Protein AF-A0A357D4S0-F1 (afdb_monomer)

Solvent-accessible surface area (backbone atoms only — not comparable to full-atom values): 7249 Å² total; per-residue (Å²): 132,92,84,86,84,88,86,85,85,70,99,60,81,90,80,50,64,60,58,52,54,17,50,52,40,25,61,39,40,76,70,74,41,92,75,86,72,70,48,77,42,84,49,68,53,61,46,45,76,85,54,57,48,92,80,72,43,63,68,28,72,35,90,78,68,32,52,26,60,46,56,55,52,48,34,31,72,46,50,70,49,91,61,45,64,85,30,49,46,27,44,19,40,50,51,51,52,50,54,53,39,49,78,69,48,73,55,73,86,55,87,86,44,92,75,90,102

Radius of gyration: 16.35 Å; Cα contacts (8 Å, |Δi|>4): 140; chains: 1; bounding box: 38×35×42 Å

Secondary structure (DSSP, 8-state):
----------S-S-SSHHHHHHHHHHHHHTTT------EEE-SS-SSGGGS-HHHH-PEEE-TT--EEETHHHHHHHHH-----TTSEEEHHHHHHHHHHHHHTTTTTT----TTT-

Foldseek 3Di:
DDDDDDQDDDDDPPPCSLLVVLQVLLVCVVVVHDDDAADEAADQPQACPPPDCVVQNDFDAFPQGGTHHCSLVSNCVRNVDGDDPRRYGYPNNVCVVQVVCVVVCVVVPDDDDPPPD

Structure (mmCIF, N/CA/C/O backbone):
data_AF-A0A357D4S0-F1
#
_entry.id   AF-A0A357D4S0-F1
#
loop_
_atom_site.group_PDB
_atom_site.id
_atom_site.type_symbol
_atom_site.label_atom_id
_atom_site.label_alt_id
_atom_site.label_comp_id
_atom_site.label_asym_id
_atom_site.label_entity_id
_atom_site.label_seq_id
_atom_site.pdbx_PDB_ins_code
_atom_site.Cartn_x
_atom_site.Cartn_y
_atom_site.Cartn_z
_atom_site.occupancy
_atom_site.B_iso_or_equiv
_atom_site.auth_seq_id
_atom_site.auth_comp_id
_atom_site.auth_asym_id
_atom_site.auth_atom_id
_atom_site.pdbx_PDB_model_num
ATOM 1 N N . MET A 1 1 ? -22.196 -2.035 -8.036 1.00 89.31 1 MET A N 1
ATOM 2 C CA . MET A 1 1 ? -20.957 -1.413 -8.561 1.00 89.31 1 MET A CA 1
ATOM 3 C C . MET A 1 1 ? -20.205 -0.790 -7.394 1.00 89.31 1 MET A C 1
ATOM 5 O O . MET A 1 1 ? -20.848 -0.108 -6.602 1.00 89.31 1 MET A O 1
ATOM 9 N N . ALA A 1 2 ? -18.903 -1.050 -7.256 1.00 95.19 2 ALA A N 1
ATOM 10 C CA . ALA A 1 2 ? -18.089 -0.450 -6.195 1.00 95.19 2 ALA A CA 1
ATOM 11 C C . ALA A 1 2 ? -17.936 1.069 -6.405 1.00 95.19 2 ALA A C 1
ATOM 13 O O . ALA A 1 2 ? -17.951 1.543 -7.542 1.00 95.19 2 ALA A O 1
ATOM 14 N N . LYS A 1 3 ? -17.822 1.830 -5.314 1.00 97.44 3 LYS A N 1
ATOM 15 C CA . LYS A 1 3 ? -17.540 3.272 -5.332 1.00 97.44 3 LYS A CA 1
ATOM 16 C C . LYS A 1 3 ? -16.109 3.492 -4.851 1.00 97.44 3 LYS A C 1
ATOM 18 O O . LYS A 1 3 ? -15.692 2.839 -3.901 1.00 97.44 3 LYS A O 1
ATOM 23 N N . PHE A 1 4 ? -15.389 4.404 -5.495 1.00 97.62 4 PHE A N 1
ATOM 24 C CA . PHE A 1 4 ? -14.015 4.749 -5.136 1.00 97.62 4 PHE A CA 1
ATOM 25 C C . PHE A 1 4 ? -13.978 6.160 -4.555 1.00 97.62 4 PHE A C 1
ATOM 27 O O . PHE A 1 4 ? -14.503 7.092 -5.163 1.00 97.62 4 PHE A O 1
ATOM 34 N N . LEU A 1 5 ? -13.360 6.299 -3.384 1.00 97.69 5 LEU A N 1
ATOM 35 C CA . LEU A 1 5 ? -13.073 7.579 -2.747 1.00 97.69 5 LEU A CA 1
ATOM 36 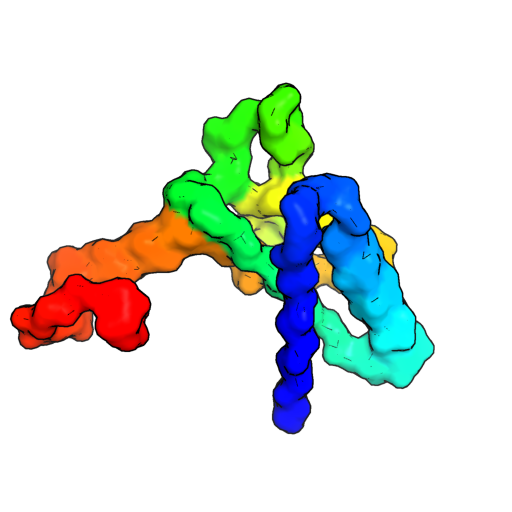C C . LEU A 1 5 ? -11.554 7.754 -2.707 1.00 97.69 5 LEU A C 1
ATOM 38 O O . LEU A 1 5 ? -10.870 7.041 -1.976 1.00 97.69 5 LEU A O 1
ATOM 42 N N . PHE A 1 6 ? -11.032 8.686 -3.501 1.00 98.06 6 PHE A N 1
ATOM 43 C CA . PHE A 1 6 ? -9.605 9.002 -3.516 1.00 98.06 6 PHE A CA 1
ATOM 44 C C . PHE A 1 6 ? -9.301 10.085 -2.483 1.00 98.06 6 PHE A C 1
ATOM 46 O O . PHE A 1 6 ? -9.931 11.141 -2.482 1.00 98.06 6 PHE A O 1
ATOM 53 N N . ILE A 1 7 ? -8.327 9.820 -1.613 1.00 97.19 7 ILE A N 1
ATOM 54 C CA . ILE A 1 7 ? -7.902 10.742 -0.559 1.00 97.19 7 ILE A CA 1
ATOM 55 C C . ILE A 1 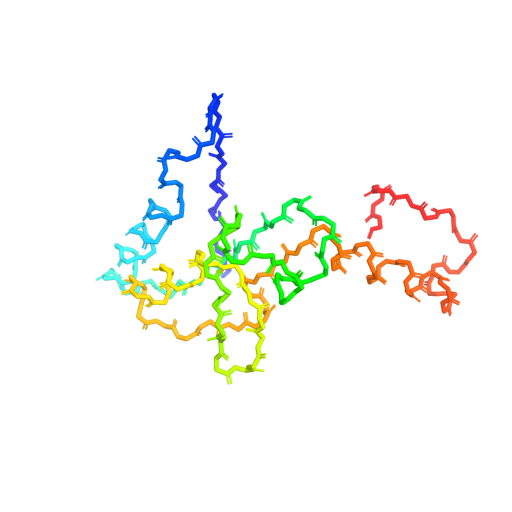7 ? -6.476 11.185 -0.871 1.00 97.19 7 ILE A C 1
ATOM 57 O O . ILE A 1 7 ? -5.538 10.394 -0.812 1.00 97.19 7 ILE A O 1
ATOM 61 N N . THR A 1 8 ? -6.317 12.462 -1.208 1.00 96.31 8 THR A N 1
ATOM 62 C CA . THR A 1 8 ? -5.029 13.070 -1.564 1.00 96.31 8 THR A CA 1
ATOM 63 C C . THR A 1 8 ? -4.609 14.109 -0.529 1.00 96.31 8 THR A C 1
ATOM 65 O O . THR A 1 8 ? -5.447 14.732 0.118 1.00 96.31 8 THR A O 1
ATOM 68 N N . GLY A 1 9 ? -3.300 14.317 -0.377 1.00 92.88 9 GLY A N 1
ATOM 69 C CA . GLY A 1 9 ? -2.732 15.347 0.494 1.00 92.88 9 GLY A CA 1
ATOM 70 C C . GLY A 1 9 ? -2.137 16.510 -0.279 1.00 92.88 9 GLY A C 1
ATOM 71 O O . GLY A 1 9 ? -1.510 16.285 -1.307 1.00 92.88 9 GLY A O 1
ATOM 72 N N . GLY A 1 10 ? -2.267 17.723 0.254 1.00 92.62 10 GLY A N 1
ATOM 73 C CA . GLY A 1 10 ? -1.586 18.914 -0.253 1.00 92.62 10 GLY A CA 1
ATOM 74 C C . GLY A 1 10 ? -0.855 19.668 0.857 1.00 92.62 10 GLY A C 1
ATOM 75 O O . GLY A 1 10 ? -1.046 19.385 2.039 1.00 92.62 10 GLY A O 1
ATOM 76 N N . VAL A 1 11 ? -0.053 20.657 0.460 1.00 93.50 11 VAL A N 1
ATOM 77 C CA . VAL A 1 11 ? 0.715 21.568 1.331 1.00 93.50 11 VAL A CA 1
ATOM 78 C C . VAL A 1 11 ? 1.875 20.891 2.069 1.00 93.50 11 VAL A C 1
ATOM 80 O O . VAL A 1 11 ? 3.024 21.155 1.732 1.00 93.50 11 VAL A O 1
ATOM 83 N N . VAL A 1 12 ? 1.609 20.013 3.040 1.00 85.88 12 VAL A N 1
ATOM 84 C CA . VAL A 1 12 ? 2.644 19.324 3.834 1.00 85.88 12 VAL A CA 1
ATOM 85 C C . VAL A 1 12 ? 2.262 17.874 4.155 1.00 85.88 12 VAL A C 1
ATOM 87 O O . VAL A 1 12 ? 1.091 17.481 4.132 1.00 85.88 12 VAL A O 1
ATOM 90 N N . SER A 1 13 ? 3.267 17.046 4.449 1.00 81.94 13 SER A N 1
ATOM 91 C CA . SER A 1 13 ? 3.077 15.697 4.992 1.00 81.94 13 SER A CA 1
ATOM 92 C C . SER A 1 13 ? 2.624 15.739 6.463 1.00 81.94 13 SER A C 1
ATOM 94 O O . SER A 1 13 ? 2.563 16.796 7.081 1.00 81.94 13 SER A O 1
ATOM 96 N N . SER A 1 14 ? 2.256 14.580 7.020 1.00 83.44 14 SER A N 1
ATOM 97 C CA . SER A 1 14 ? 1.909 14.421 8.448 1.00 83.44 14 SER A CA 1
ATOM 98 C C . SER A 1 14 ? 0.635 15.128 8.947 1.00 83.44 14 SER A C 1
ATOM 100 O O . SER A 1 14 ? 0.395 15.191 10.144 1.00 83.44 14 SER A O 1
ATOM 102 N N . LEU A 1 15 ? -0.254 15.559 8.045 1.00 90.12 15 LEU A N 1
ATOM 103 C CA . LEU A 1 15 ? -1.563 16.158 8.377 1.00 90.12 15 LEU A CA 1
ATOM 104 C C . LEU A 1 15 ? -2.643 15.165 8.867 1.00 90.12 15 LEU A C 1
ATOM 106 O O . LEU A 1 15 ? -3.818 15.510 8.910 1.00 90.12 15 LEU A O 1
ATOM 110 N N . GLY A 1 16 ? -2.293 13.913 9.178 1.00 93.12 16 GLY A N 1
ATOM 111 C CA . GLY A 1 16 ? -3.276 12.925 9.653 1.00 93.12 16 GLY A CA 1
ATOM 112 C C . GLY A 1 16 ? -4.189 12.340 8.565 1.00 93.12 16 GLY A C 1
ATOM 113 O O . GLY A 1 16 ? -5.346 12.007 8.828 1.00 93.12 16 GLY A O 1
ATOM 114 N N . LYS A 1 17 ? -3.680 12.189 7.332 1.00 95.81 17 LYS A N 1
ATOM 115 C CA . LYS A 1 17 ? -4.440 11.611 6.204 1.00 95.81 17 LYS A CA 1
ATOM 116 C C . LYS A 1 17 ? -4.914 10.183 6.477 1.00 95.81 17 LYS A C 1
ATOM 118 O O . LYS A 1 17 ? -6.083 9.896 6.242 1.00 95.81 17 LYS A O 1
ATOM 123 N N . GLY A 1 18 ? -4.033 9.326 7.002 1.00 95.19 18 GLY A N 1
ATOM 124 C CA . GLY A 1 18 ? -4.356 7.938 7.345 1.00 95.19 18 GLY A CA 1
ATOM 125 C C . GLY A 1 18 ? -5.505 7.851 8.350 1.00 95.19 18 GLY A C 1
ATOM 126 O O . GLY A 1 18 ? -6.519 7.219 8.072 1.00 95.19 18 GLY A O 1
ATOM 127 N N . ILE A 1 19 ? -5.417 8.596 9.456 1.00 97.19 19 ILE A N 1
ATOM 128 C CA . ILE A 1 19 ? -6.471 8.653 10.484 1.00 97.19 19 ILE A CA 1
ATOM 129 C C . ILE A 1 19 ? -7.790 9.210 9.936 1.00 97.19 19 ILE A C 1
ATOM 131 O O . ILE A 1 19 ? -8.859 8.685 10.246 1.00 97.19 19 ILE A O 1
ATOM 135 N N . THR A 1 20 ? -7.738 10.245 9.093 1.00 97.56 20 THR A N 1
ATOM 136 C CA . THR A 1 20 ? -8.944 10.817 8.474 1.00 97.56 20 THR A CA 1
ATOM 137 C C . THR A 1 20 ? -9.627 9.798 7.559 1.00 97.56 20 THR A C 1
ATOM 139 O O . THR A 1 20 ? -10.838 9.602 7.651 1.00 97.56 20 THR A O 1
ATOM 142 N N . ALA A 1 21 ? -8.856 9.096 6.722 1.00 97.56 21 ALA A N 1
ATOM 143 C CA . ALA A 1 21 ? -9.356 8.021 5.867 1.00 97.56 21 ALA A CA 1
ATOM 144 C C . ALA A 1 21 ? -9.981 6.879 6.685 1.00 97.56 21 ALA A C 1
ATOM 146 O O . ALA A 1 21 ? -11.100 6.454 6.397 1.00 97.56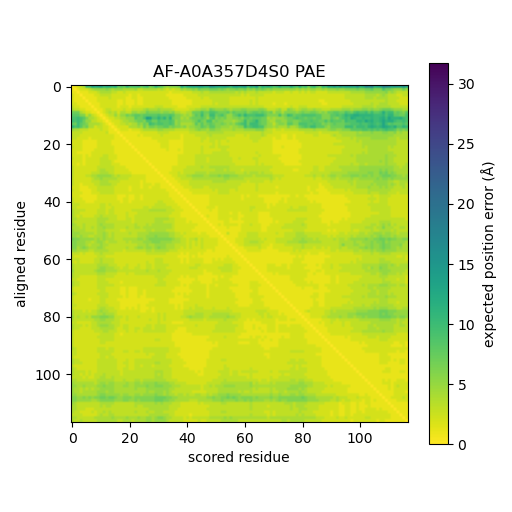 21 ALA A O 1
ATOM 147 N N . ALA A 1 22 ? -9.295 6.444 7.74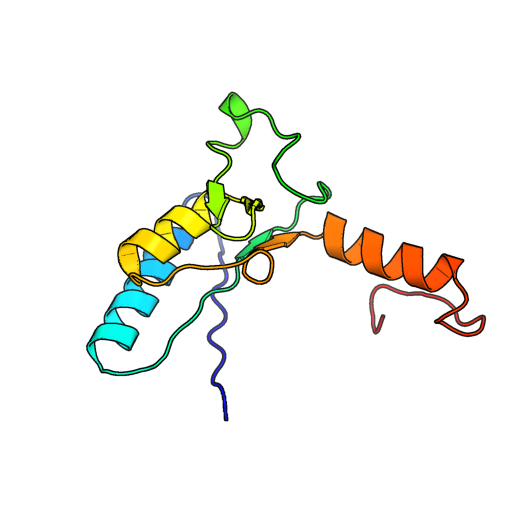5 1.00 97.69 22 ALA A N 1
ATOM 148 C CA . ALA A 1 22 ? -9.762 5.412 8.665 1.00 97.69 22 ALA A CA 1
ATOM 149 C C . ALA A 1 22 ? -11.091 5.809 9.337 1.00 97.69 22 ALA A C 1
ATOM 151 O O . ALA A 1 22 ? -12.040 5.027 9.375 1.00 97.69 22 ALA A O 1
ATOM 152 N N . SER A 1 23 ? -11.197 7.066 9.781 1.00 98.19 23 SER A N 1
ATOM 153 C CA . SER A 1 23 ? -12.402 7.629 10.407 1.00 98.19 23 SER A CA 1
ATOM 154 C C . SER A 1 23 ? -13.587 7.687 9.442 1.00 98.19 23 SER A C 1
ATOM 156 O O . SER A 1 23 ? -14.707 7.337 9.813 1.00 98.19 23 SER A O 1
ATOM 158 N N . ILE A 1 24 ? -13.357 8.077 8.183 1.00 98.12 24 ILE A N 1
ATOM 159 C CA . ILE A 1 24 ? -14.391 8.029 7.138 1.00 98.12 24 ILE A CA 1
ATOM 160 C C . ILE A 1 24 ? -14.844 6.582 6.910 1.00 98.12 24 ILE A C 1
ATOM 162 O O . ILE A 1 24 ? -16.046 6.328 6.838 1.00 98.12 24 ILE A O 1
ATOM 166 N N . GLY A 1 25 ? -13.905 5.632 6.843 1.00 97.62 25 GLY A N 1
ATOM 167 C CA . GLY A 1 25 ? -14.213 4.208 6.712 1.00 97.62 25 GLY A CA 1
ATOM 168 C C . GLY A 1 25 ? -15.089 3.688 7.853 1.00 97.62 25 GLY A C 1
ATOM 169 O O . GLY A 1 25 ? -16.118 3.065 7.597 1.00 97.62 25 GLY A O 1
ATOM 170 N N . CYS A 1 26 ? -14.750 4.039 9.095 1.00 98.00 26 CYS A N 1
ATOM 171 C CA . CYS A 1 26 ? -15.541 3.738 10.289 1.00 98.00 26 CYS A CA 1
ATOM 172 C C . CYS A 1 26 ? -16.978 4.291 10.189 1.00 98.00 26 CYS A C 1
ATOM 174 O O . CYS A 1 26 ? -17.952 3.564 10.386 1.00 98.00 26 CYS A O 1
ATOM 176 N N . LEU A 1 27 ? -17.134 5.564 9.799 1.00 98.25 27 LEU A N 1
ATOM 177 C CA . LEU A 1 27 ? -18.441 6.222 9.641 1.00 98.25 27 LEU A CA 1
ATOM 178 C C . LEU A 1 27 ? -19.296 5.657 8.498 1.00 98.25 27 LEU A C 1
ATOM 180 O O . LEU A 1 27 ? -20.523 5.789 8.514 1.00 98.25 27 LEU A O 1
ATOM 184 N N . LEU A 1 28 ? -18.667 5.111 7.462 1.00 97.94 28 LEU A N 1
ATOM 185 C CA . LEU A 1 28 ? -19.361 4.428 6.376 1.00 97.94 28 LEU A CA 1
ATOM 186 C C . LEU A 1 28 ? -19.789 3.024 6.819 1.00 97.94 28 LEU A C 1
ATOM 188 O O . LEU A 1 28 ? -20.948 2.654 6.614 1.00 97.94 28 LEU A O 1
ATOM 192 N N . LYS A 1 29 ? -18.903 2.280 7.495 1.00 96.69 29 LYS A N 1
ATOM 193 C CA . LYS A 1 29 ? -19.219 0.957 8.047 1.00 96.69 29 LYS A CA 1
ATOM 194 C C . LYS A 1 29 ? -20.352 1.027 9.072 1.00 96.69 29 LYS A C 1
ATOM 196 O O . LYS A 1 29 ? -21.274 0.219 9.004 1.00 96.69 29 LYS A O 1
ATOM 201 N N . SER A 1 30 ? -20.367 2.040 9.942 1.00 97.25 30 SER A N 1
ATOM 202 C CA . SER A 1 30 ? -21.452 2.245 10.917 1.00 97.25 30 SER A CA 1
ATOM 203 C C . SER A 1 30 ? -22.819 2.521 10.277 1.00 97.25 30 SER A C 1
ATOM 205 O O . SER A 1 30 ? -23.851 2.347 10.920 1.00 97.25 30 SER A O 1
ATOM 207 N N . ARG A 1 31 ? -22.847 2.898 8.992 1.00 97.56 31 ARG A N 1
ATOM 208 C CA . ARG A 1 31 ? -24.066 3.046 8.181 1.00 97.56 31 ARG A CA 1
ATOM 209 C C . ARG A 1 31 ? -24.400 1.800 7.351 1.00 97.56 31 ARG A C 1
ATOM 211 O O . ARG A 1 31 ? -25.207 1.885 6.429 1.00 97.56 31 ARG A O 1
ATOM 218 N N . GLY A 1 32 ? -23.780 0.657 7.643 1.00 96.75 32 GLY A N 1
ATOM 219 C CA . GLY A 1 32 ? -24.015 -0.607 6.940 1.00 96.75 32 GLY A CA 1
ATOM 220 C C . GLY A 1 32 ? -23.383 -0.681 5.548 1.00 96.75 32 GLY A C 1
ATOM 221 O O . GLY A 1 32 ? -23.731 -1.559 4.760 1.00 96.75 32 GLY A O 1
ATOM 222 N N . VAL A 1 33 ? -22.463 0.231 5.212 1.00 96.94 33 VAL A N 1
ATOM 223 C CA . VAL A 1 33 ? -21.736 0.187 3.939 1.00 96.94 33 VAL A CA 1
ATOM 224 C C . VAL A 1 33 ? -20.545 -0.754 4.081 1.00 96.94 33 VAL A C 1
ATOM 226 O O . VAL A 1 33 ? -19.726 -0.595 4.982 1.00 96.94 33 VAL A O 1
ATOM 229 N N . LYS A 1 34 ? -20.400 -1.708 3.156 1.00 96.50 34 LYS A N 1
ATOM 230 C CA . LYS A 1 34 ? -19.178 -2.516 3.062 1.00 96.50 34 LYS A CA 1
ATOM 231 C C . LYS A 1 34 ? -18.029 -1.640 2.558 1.00 96.50 34 LYS A C 1
ATOM 233 O O . LYS A 1 34 ? -18.106 -1.106 1.451 1.00 96.50 34 LYS A O 1
ATOM 238 N N . VAL A 1 35 ? -16.973 -1.515 3.355 1.00 97.00 35 VAL A N 1
ATOM 239 C CA . VAL A 1 35 ? -15.811 -0.661 3.072 1.00 97.00 35 VAL A CA 1
ATOM 240 C C . VAL A 1 35 ? -14.535 -1.493 3.088 1.00 97.00 35 VAL A C 1
ATOM 242 O O . VAL A 1 35 ? -14.416 -2.457 3.833 1.00 97.00 35 VAL A O 1
ATOM 245 N N . THR A 1 36 ? -13.576 -1.103 2.256 1.00 96.94 36 THR A N 1
ATOM 246 C CA . THR A 1 36 ? -12.170 -1.499 2.357 1.00 96.94 36 THR A CA 1
ATOM 247 C C . THR A 1 36 ? -11.311 -0.277 2.022 1.00 96.94 36 THR A C 1
ATOM 249 O O . THR A 1 36 ? -11.816 0.675 1.418 1.00 96.94 36 THR A O 1
ATOM 252 N N . ILE A 1 37 ? -10.038 -0.276 2.418 1.00 97.75 37 ILE A N 1
ATOM 253 C CA . ILE A 1 37 ? -9.095 0.817 2.146 1.00 97.75 37 ILE A CA 1
ATOM 254 C C . ILE A 1 37 ? -7.831 0.257 1.496 1.00 97.75 37 ILE A C 1
ATOM 256 O O . ILE A 1 37 ? -7.392 -0.843 1.814 1.00 97.75 37 ILE A O 1
ATOM 260 N N . LEU A 1 38 ? -7.256 1.030 0.576 1.00 97.44 38 LEU A N 1
ATOM 261 C CA . LEU A 1 38 ? -5.983 0.757 -0.081 1.00 97.44 38 LEU A CA 1
ATOM 262 C C . LEU A 1 38 ? -5.025 1.923 0.186 1.00 97.44 38 LEU A C 1
ATOM 264 O O . LEU A 1 38 ? -5.348 3.068 -0.137 1.00 97.44 38 LEU A O 1
ATOM 268 N N . LYS A 1 39 ? -3.842 1.625 0.724 1.00 98.19 39 LYS A N 1
ATOM 269 C CA . LYS A 1 39 ? -2.718 2.558 0.828 1.00 98.19 39 LYS A CA 1
ATOM 270 C C . LYS A 1 39 ? -1.815 2.421 -0.395 1.00 98.19 39 LYS A C 1
ATOM 272 O O . LYS A 1 39 ? -1.336 1.326 -0.691 1.00 98.19 39 LYS A O 1
ATOM 277 N N . LEU A 1 40 ? -1.583 3.541 -1.075 1.00 98.25 40 LEU A N 1
ATOM 278 C CA . LEU A 1 40 ? -0.620 3.662 -2.168 1.00 98.25 40 LEU A CA 1
ATOM 279 C C . LEU A 1 40 ? 0.607 4.424 -1.666 1.00 98.25 40 LEU A C 1
ATOM 281 O O . LEU A 1 40 ? 0.532 5.634 -1.444 1.00 98.25 40 LEU A O 1
ATOM 285 N N . ASP A 1 41 ? 1.716 3.720 -1.479 1.00 97.94 41 ASP A N 1
ATOM 286 C CA . ASP A 1 41 ? 2.965 4.285 -0.984 1.00 97.94 41 ASP A CA 1
ATOM 287 C C . ASP A 1 41 ? 3.933 4.609 -2.133 1.00 97.94 41 ASP A C 1
ATOM 289 O O . ASP A 1 41 ? 4.285 3.731 -2.924 1.00 97.94 41 ASP A O 1
ATOM 293 N N . PRO A 1 42 ? 4.407 5.860 -2.260 1.00 97.62 42 PRO A N 1
ATOM 294 C CA . PRO A 1 42 ? 5.178 6.275 -3.427 1.00 97.62 42 PRO A CA 1
ATOM 295 C C . PRO A 1 42 ? 6.659 5.851 -3.396 1.00 97.62 42 PRO A C 1
ATOM 297 O O . PRO A 1 42 ? 7.385 6.170 -4.338 1.00 97.62 42 PRO A O 1
ATOM 300 N N . TYR A 1 43 ? 7.130 5.155 -2.354 1.00 97.81 43 TYR A N 1
ATOM 301 C CA . TYR A 1 43 ? 8.526 4.724 -2.229 1.00 97.81 43 TYR A CA 1
ATOM 302 C C . TYR A 1 43 ? 8.857 3.476 -3.069 1.00 97.81 43 TYR A C 1
ATOM 304 O O . TYR A 1 43 ? 7.983 2.701 -3.463 1.00 97.81 43 TYR A O 1
ATOM 312 N N . ILE A 1 44 ? 10.150 3.281 -3.352 1.00 98.38 44 ILE A N 1
ATOM 313 C CA . ILE A 1 44 ? 10.641 2.211 -4.238 1.00 98.38 44 ILE A CA 1
ATOM 314 C C . ILE A 1 44 ? 10.857 0.862 -3.540 1.00 98.38 44 ILE A C 1
ATOM 316 O O . ILE A 1 44 ? 11.088 -0.133 -4.221 1.00 98.38 44 ILE A O 1
ATOM 320 N N . ASN A 1 45 ? 10.817 0.810 -2.206 1.00 98.44 45 ASN A N 1
ATOM 321 C CA . ASN A 1 45 ? 10.832 -0.453 -1.475 1.00 98.44 45 ASN A CA 1
ATOM 322 C C . ASN A 1 45 ? 9.621 -1.301 -1.906 1.00 98.44 45 ASN A C 1
ATOM 324 O O . ASN A 1 45 ? 8.515 -0.779 -2.063 1.00 98.44 45 ASN A O 1
ATOM 328 N N . VAL A 1 46 ? 9.826 -2.597 -2.154 1.00 98.06 46 VAL A N 1
ATOM 329 C CA . VAL A 1 46 ? 8.744 -3.509 -2.585 1.00 98.06 46 VAL A CA 1
ATOM 330 C C . VAL A 1 46 ? 7.719 -3.705 -1.465 1.00 98.06 46 VAL A C 1
ATOM 332 O O . VAL A 1 46 ? 6.518 -3.756 -1.726 1.00 98.06 46 VAL A O 1
ATOM 335 N N . ASP A 1 47 ? 8.211 -3.726 -0.236 1.00 97.44 47 ASP A N 1
ATOM 336 C CA . ASP A 1 47 ? 7.488 -3.749 1.026 1.00 97.44 47 ASP A CA 1
ATOM 337 C C . ASP A 1 47 ? 8.321 -2.964 2.065 1.00 97.44 47 ASP A C 1
ATOM 339 O O . ASP A 1 47 ? 9.500 -2.672 1.823 1.00 97.44 47 ASP A O 1
ATOM 343 N N . PRO A 1 48 ? 7.734 -2.570 3.204 1.00 97.44 48 PRO A N 1
ATOM 344 C CA . PRO A 1 48 ? 8.465 -1.874 4.252 1.00 97.44 48 PRO A CA 1
ATOM 345 C C . PRO A 1 48 ? 9.271 -2.802 5.174 1.00 97.44 48 PRO A C 1
ATOM 347 O O . PRO A 1 48 ? 9.922 -2.292 6.084 1.00 97.44 48 PRO A O 1
ATOM 350 N N . GLY A 1 49 ? 9.296 -4.124 4.950 1.00 97.31 49 GLY A N 1
ATOM 351 C CA . GLY A 1 49 ? 10.007 -5.086 5.806 1.00 97.31 49 GLY A CA 1
ATOM 352 C C . GLY A 1 49 ? 11.516 -4.825 5.895 1.00 97.31 49 GLY A C 1
ATOM 353 O O . GLY A 1 49 ? 12.162 -5.120 6.898 1.00 97.31 49 GLY A O 1
ATOM 354 N N . THR A 1 50 ? 12.093 -4.175 4.879 1.00 97.25 50 THR A N 1
ATOM 355 C CA . THR A 1 50 ? 13.511 -3.773 4.870 1.00 97.25 50 THR A CA 1
ATOM 356 C C . THR A 1 50 ? 13.769 -2.369 5.428 1.00 97.25 50 THR A C 1
ATOM 358 O O . THR A 1 50 ? 14.905 -1.892 5.375 1.00 97.25 50 THR A O 1
ATOM 361 N N . MET A 1 51 ? 12.737 -1.635 5.851 1.00 97.88 51 MET A N 1
ATOM 362 C CA . MET A 1 51 ? 12.862 -0.244 6.291 1.00 97.88 51 MET A CA 1
ATOM 363 C C . MET A 1 51 ? 13.199 -0.171 7.781 1.00 97.88 51 MET A C 1
ATOM 365 O O . MET A 1 51 ? 12.757 -0.983 8.587 1.00 97.88 51 MET A O 1
ATOM 369 N N . SER A 1 52 ? 13.991 0.832 8.168 1.00 96.81 52 SER A N 1
ATOM 370 C CA . SER A 1 52 ? 14.316 1.045 9.580 1.00 96.81 52 SER A CA 1
ATOM 371 C C . SER A 1 52 ? 13.094 1.580 10.336 1.00 96.81 52 SER A C 1
ATOM 373 O O . SER A 1 52 ? 12.608 2.666 9.991 1.00 96.81 52 SER A O 1
ATOM 375 N N . PRO A 1 53 ? 12.642 0.915 11.417 1.00 95.88 53 PRO A N 1
ATOM 376 C CA . PRO A 1 53 ? 11.470 1.366 12.158 1.00 95.88 53 PRO A CA 1
ATOM 377 C C . PRO A 1 53 ? 11.696 2.698 12.882 1.00 95.88 53 PRO A C 1
ATOM 379 O O . PRO A 1 53 ? 10.758 3.451 13.127 1.00 95.88 53 PRO A O 1
ATOM 382 N N . TYR A 1 54 ? 12.952 3.049 13.166 1.00 95.31 54 TYR A N 1
ATOM 383 C CA . TYR A 1 54 ? 13.302 4.340 13.762 1.00 95.31 54 TYR A CA 1
ATOM 384 C C . TYR A 1 54 ? 13.123 5.521 12.804 1.00 95.31 54 TYR A C 1
ATOM 386 O O . TYR A 1 54 ? 13.003 6.658 13.252 1.00 95.31 54 TYR A O 1
ATOM 394 N N . GLN A 1 55 ? 13.137 5.268 11.494 1.00 90.69 55 GLN A N 1
ATOM 395 C CA . GLN A 1 55 ? 13.006 6.306 10.471 1.00 90.69 55 GLN A CA 1
ATOM 396 C C . GLN A 1 55 ? 11.608 6.337 9.855 1.00 90.69 55 GLN A C 1
ATOM 398 O O . GLN A 1 55 ? 11.127 7.413 9.509 1.00 90.69 55 GLN A O 1
ATOM 403 N N . HIS A 1 56 ? 10.974 5.172 9.709 1.00 93.69 56 HIS A N 1
ATOM 404 C CA . HIS A 1 56 ? 9.713 5.024 8.982 1.00 93.69 56 HIS A CA 1
ATOM 405 C C . HIS A 1 56 ? 8.516 4.647 9.873 1.00 93.69 56 HIS A C 1
ATOM 407 O O . HIS A 1 56 ? 7.380 4.650 9.408 1.00 93.69 56 HIS A O 1
ATOM 413 N N . GLY A 1 57 ? 8.743 4.374 11.160 1.00 95.25 57 GLY A N 1
ATOM 414 C CA . GLY A 1 57 ? 7.719 3.835 12.052 1.00 95.25 57 GLY A CA 1
ATOM 415 C C . GLY A 1 57 ? 7.612 2.313 11.962 1.00 95.25 57 GLY A C 1
ATOM 416 O O . GLY A 1 57 ? 8.398 1.656 11.285 1.00 95.25 57 GLY A O 1
ATOM 417 N N . GLU A 1 58 ? 6.662 1.743 12.699 1.00 97.62 58 GLU A N 1
ATOM 418 C CA . GLU A 1 58 ? 6.465 0.293 12.749 1.00 97.62 58 GLU A CA 1
ATOM 419 C C . GLU A 1 58 ? 6.152 -0.315 11.372 1.00 97.62 58 GLU A C 1
ATOM 421 O O . GLU A 1 58 ? 5.562 0.329 10.505 1.00 97.62 58 GLU A O 1
ATOM 426 N N . VAL A 1 59 ? 6.519 -1.585 11.198 1.00 98.38 59 VAL A N 1
ATOM 427 C CA . VAL A 1 59 ? 6.028 -2.421 10.099 1.00 98.38 59 VAL A CA 1
ATOM 428 C C . VAL A 1 59 ? 4.784 -3.137 10.605 1.00 98.38 59 VAL A C 1
ATOM 430 O O . VAL A 1 59 ? 4.843 -3.839 11.615 1.00 98.38 59 VAL A O 1
ATOM 433 N N . PHE A 1 60 ? 3.657 -2.954 9.921 1.00 98.50 60 PHE A N 1
ATOM 434 C CA . PHE A 1 60 ? 2.413 -3.629 10.267 1.00 98.50 60 PHE A CA 1
ATOM 435 C C . PHE A 1 60 ? 2.320 -4.967 9.533 1.00 98.50 60 PHE A C 1
ATOM 437 O O . PHE A 1 60 ? 2.577 -5.029 8.330 1.00 98.50 60 PHE A O 1
ATOM 444 N N . VAL A 1 61 ? 1.942 -6.033 10.240 1.00 98.56 61 VAL A N 1
ATOM 445 C CA . VAL A 1 61 ? 1.799 -7.378 9.665 1.00 98.56 61 VAL A CA 1
ATOM 446 C C . VAL A 1 61 ? 0.324 -7.753 9.624 1.00 98.56 61 VAL A C 1
ATOM 448 O O . VAL A 1 61 ? -0.344 -7.755 10.653 1.00 98.56 61 VAL A O 1
ATOM 451 N N . THR A 1 62 ? -0.167 -8.065 8.429 1.00 98.19 62 THR A N 1
ATOM 452 C CA . THR A 1 62 ? -1.547 -8.532 8.199 1.00 98.19 62 THR A CA 1
ATOM 453 C C . THR A 1 62 ? -1.670 -10.042 8.423 1.00 98.19 62 THR A C 1
ATOM 455 O O . THR A 1 62 ? -0.672 -10.764 8.388 1.00 98.19 62 THR A O 1
ATOM 458 N N . ASP A 1 63 ? -2.896 -10.545 8.599 1.00 97.88 63 ASP A N 1
ATOM 459 C CA . ASP A 1 63 ? -3.172 -11.978 8.814 1.00 97.88 63 ASP A CA 1
ATOM 460 C C . ASP A 1 63 ? -2.629 -12.889 7.699 1.00 97.88 63 ASP A C 1
ATOM 462 O O . ASP A 1 63 ? -2.288 -14.046 7.946 1.00 97.88 63 ASP A O 1
ATOM 466 N N . ASP A 1 64 ? -2.539 -12.382 6.462 1.00 98.12 64 ASP A N 1
ATOM 467 C CA . ASP A 1 64 ? -1.975 -13.118 5.323 1.00 98.12 64 ASP A CA 1
ATOM 468 C C . ASP A 1 64 ? -0.436 -13.069 5.251 1.00 98.12 64 ASP A C 1
ATOM 470 O O . ASP A 1 64 ? 0.158 -13.559 4.286 1.00 98.12 64 ASP A O 1
ATOM 474 N N . GLY A 1 65 ? 0.206 -12.527 6.291 1.00 97.88 65 GLY A N 1
ATOM 475 C CA . GLY A 1 65 ? 1.652 -12.492 6.479 1.00 97.88 65 GLY A CA 1
ATOM 476 C C . GLY A 1 65 ? 2.360 -11.371 5.726 1.00 97.88 65 GLY A C 1
ATOM 477 O O . GLY A 1 65 ? 3.587 -11.392 5.647 1.00 97.88 65 GLY A O 1
ATOM 478 N N . ALA A 1 66 ? 1.636 -10.408 5.147 1.00 97.56 66 ALA A N 1
ATOM 479 C CA . ALA A 1 66 ? 2.285 -9.292 4.474 1.00 97.56 66 ALA A CA 1
ATOM 480 C C . ALA A 1 66 ? 2.800 -8.248 5.466 1.00 97.56 66 ALA A C 1
ATOM 482 O O . ALA A 1 66 ? 2.044 -7.755 6.306 1.00 97.56 66 ALA A O 1
ATOM 483 N N . GLU A 1 67 ? 4.068 -7.880 5.292 1.00 98.44 67 GLU A N 1
ATOM 484 C CA . GLU A 1 67 ? 4.702 -6.706 5.886 1.00 98.44 67 GLU A CA 1
ATOM 485 C C . GLU A 1 67 ? 4.245 -5.459 5.123 1.00 98.44 67 GLU A C 1
ATOM 487 O O . GLU A 1 67 ? 4.335 -5.391 3.895 1.00 98.44 67 GLU A O 1
ATOM 492 N N . THR A 1 68 ? 3.688 -4.488 5.839 1.00 98.25 68 THR A N 1
ATOM 493 C CA . THR A 1 68 ? 2.971 -3.348 5.259 1.00 98.25 68 THR A CA 1
ATOM 494 C C . THR A 1 68 ? 3.200 -2.070 6.053 1.00 98.25 68 THR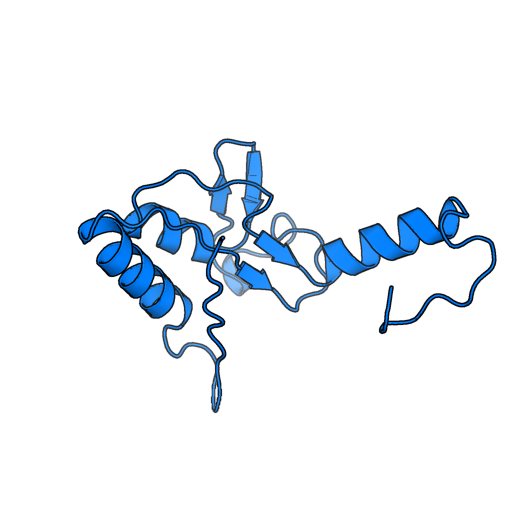 A C 1
ATOM 496 O O . THR A 1 68 ? 3.759 -2.079 7.151 1.00 98.25 68 THR A O 1
ATOM 499 N N . ASP A 1 69 ? 2.807 -0.946 5.460 1.00 98.00 69 ASP A N 1
ATOM 500 C CA . ASP A 1 69 ? 2.883 0.357 6.108 1.00 98.00 69 ASP A CA 1
ATOM 501 C C . ASP A 1 69 ? 1.966 0.431 7.343 1.00 98.00 69 ASP A C 1
ATOM 503 O O . ASP A 1 69 ? 0.864 -0.125 7.351 1.00 98.00 69 ASP A O 1
ATOM 507 N N . LEU A 1 70 ? 2.399 1.171 8.370 1.00 97.25 70 LEU A N 1
ATOM 508 C CA . LEU A 1 70 ? 1.676 1.331 9.639 1.00 97.25 70 LEU A CA 1
ATOM 509 C C . LEU A 1 70 ? 0.238 1.848 9.486 1.00 97.25 70 LEU A C 1
ATOM 511 O O . LEU A 1 70 ? -0.605 1.592 10.352 1.00 97.25 70 LEU A O 1
ATOM 515 N N . ASP A 1 71 ? -0.075 2.547 8.385 1.00 97.69 71 ASP A N 1
ATOM 516 C CA . ASP A 1 71 ? -1.430 3.026 8.122 1.00 97.69 71 ASP A CA 1
ATOM 517 C C . ASP A 1 71 ? -2.453 1.878 8.056 1.00 97.69 71 ASP A C 1
ATOM 519 O O . ASP A 1 71 ? -3.610 2.086 8.426 1.00 97.69 71 ASP A O 1
ATOM 523 N N . LEU A 1 72 ? -2.054 0.660 7.662 1.00 98.12 72 LEU A N 1
ATOM 524 C CA . LEU A 1 72 ? -2.966 -0.490 7.660 1.00 98.12 72 LEU A CA 1
ATOM 525 C C . LEU A 1 72 ? -3.451 -0.827 9.067 1.00 98.12 72 LEU A C 1
ATOM 527 O O . LEU A 1 72 ? -4.639 -1.085 9.246 1.00 98.12 72 LEU A O 1
ATOM 531 N N . GLY A 1 73 ? -2.592 -0.691 10.077 1.00 97.81 73 GLY A N 1
ATOM 532 C CA . GLY A 1 73 ? -3.004 -0.838 11.467 1.00 97.81 73 GLY A CA 1
ATOM 533 C C . GLY A 1 73 ? -4.044 0.207 11.878 1.00 97.81 73 GLY A C 1
ATOM 534 O O . GLY A 1 73 ? -4.972 -0.101 12.625 1.00 97.81 73 GLY A O 1
ATOM 535 N N . HIS A 1 74 ? -3.945 1.450 11.391 1.00 97.62 74 HIS A N 1
ATOM 536 C CA . HIS A 1 74 ? -4.994 2.449 11.624 1.00 97.62 74 HIS A CA 1
ATOM 537 C C . HIS A 1 74 ? -6.317 2.039 10.980 1.00 97.62 74 HIS A C 1
ATOM 539 O O . HIS A 1 74 ? -7.370 2.206 11.593 1.00 97.62 74 HIS A O 1
ATOM 545 N N . TYR A 1 75 ? -6.274 1.498 9.765 1.00 98.12 75 TYR A N 1
ATOM 546 C CA . TYR A 1 75 ? -7.472 1.072 9.054 1.00 98.12 75 TYR A CA 1
ATOM 547 C C . TYR A 1 75 ? -8.147 -0.108 9.743 1.00 98.12 75 TYR A C 1
ATOM 549 O O . TYR A 1 75 ? -9.345 -0.019 9.999 1.00 98.12 75 TYR A O 1
ATOM 557 N N . GLU A 1 76 ? -7.399 -1.150 10.110 1.00 98.25 76 GLU A N 1
ATOM 558 C CA . GLU A 1 76 ? -7.948 -2.301 10.832 1.00 98.25 76 GLU A CA 1
ATOM 559 C C . GLU A 1 76 ? -8.566 -1.875 12.165 1.00 98.25 76 GLU A C 1
ATOM 561 O O . GLU A 1 76 ? -9.705 -2.224 12.452 1.00 98.25 76 GLU A O 1
ATOM 566 N N . ARG A 1 77 ? -7.886 -1.019 12.942 1.00 98.19 77 ARG A N 1
ATOM 567 C CA . ARG A 1 77 ? -8.398 -0.549 14.243 1.00 98.19 77 ARG A CA 1
ATOM 568 C C . ARG A 1 77 ? -9.680 0.286 14.149 1.00 98.19 77 ARG A C 1
ATOM 570 O O . ARG A 1 77 ? -10.483 0.258 15.074 1.00 98.19 77 ARG A O 1
ATOM 577 N N . PHE A 1 78 ? -9.863 1.071 13.087 1.00 97.94 78 PHE A N 1
ATOM 578 C CA . PHE A 1 78 ? -11.031 1.955 12.939 1.00 97.94 78 PHE A CA 1
ATOM 579 C C . PHE A 1 78 ? -12.186 1.302 12.182 1.00 97.94 78 PHE A C 1
ATOM 581 O O . PHE A 1 78 ? -13.352 1.555 12.489 1.00 97.94 78 PHE A O 1
ATOM 588 N N . ILE A 1 79 ? -11.866 0.534 11.141 1.00 96.31 79 ILE A N 1
ATOM 589 C CA . ILE A 1 79 ? -12.852 -0.134 10.293 1.00 96.31 79 ILE A CA 1
ATOM 590 C C . ILE A 1 79 ? -13.229 -1.484 10.892 1.00 96.31 79 ILE A C 1
ATOM 592 O O . ILE A 1 79 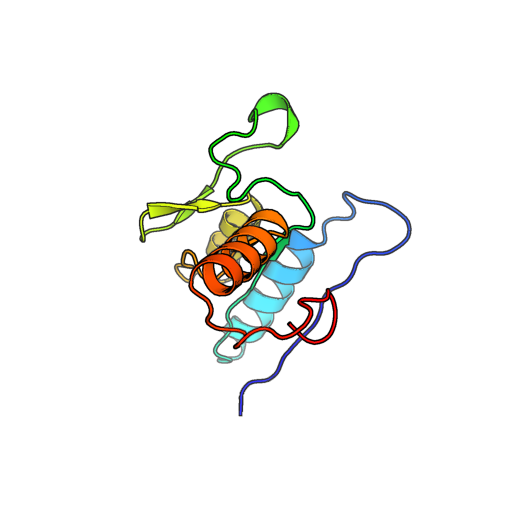? -14.310 -1.963 10.583 1.00 96.31 79 ILE A O 1
ATOM 596 N N . AS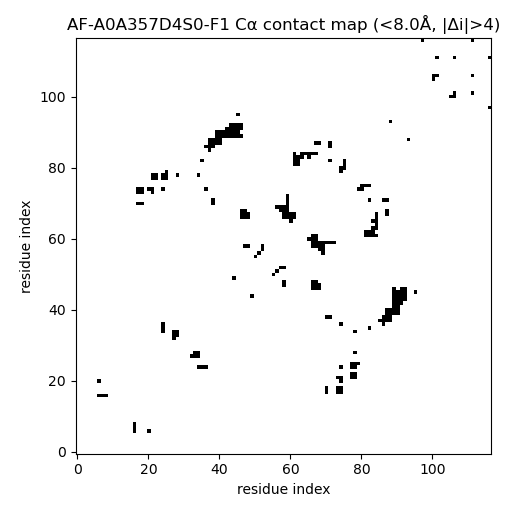P A 1 80 ? -12.418 -2.069 11.774 1.00 96.00 80 ASP A N 1
ATOM 597 C CA . ASP A 1 80 ? -12.687 -3.364 12.409 1.00 96.00 80 ASP A CA 1
ATOM 598 C C . ASP A 1 80 ? -12.848 -4.484 11.361 1.00 96.00 80 ASP A C 1
ATOM 600 O O . ASP A 1 80 ? -13.834 -5.214 11.330 1.00 96.00 80 ASP A O 1
ATOM 604 N N . GLU A 1 81 ? -11.929 -4.532 10.396 1.00 94.75 81 GLU A N 1
ATOM 605 C CA . GLU A 1 81 ? -11.872 -5.538 9.328 1.00 94.75 81 GLU A CA 1
ATOM 606 C C . GLU A 1 81 ? -10.416 -5.906 9.073 1.00 94.75 81 GLU A C 1
ATOM 608 O O . GLU A 1 81 ? -9.580 -5.007 8.958 1.00 94.75 81 GLU A O 1
ATOM 613 N N . ASN A 1 82 ? -10.137 -7.198 8.902 1.00 96.81 82 ASN A N 1
ATOM 614 C CA . ASN A 1 82 ? -8.795 -7.665 8.573 1.00 96.81 82 ASN A CA 1
ATOM 615 C C . ASN A 1 82 ? -8.482 -7.317 7.114 1.00 96.81 82 ASN A C 1
ATOM 617 O O . ASN A 1 82 ? -9.234 -7.649 6.188 1.00 96.81 82 ASN A O 1
ATOM 621 N N . LEU A 1 83 ? -7.374 -6.615 6.912 1.00 97.56 83 LEU A N 1
ATOM 622 C CA . LEU A 1 83 ? -6.855 -6.264 5.602 1.00 97.56 83 LEU A CA 1
ATOM 623 C C . LEU A 1 83 ? -5.858 -7.330 5.130 1.00 97.56 83 LEU A C 1
ATOM 625 O O . LEU A 1 83 ? -5.550 -8.301 5.813 1.00 97.56 83 LEU A O 1
ATOM 629 N N . SER A 1 84 ? -5.394 -7.179 3.895 1.00 97.88 84 SER A N 1
ATOM 630 C CA . SER A 1 84 ? -4.525 -8.144 3.223 1.00 97.88 84 SER A CA 1
ATOM 631 C C . SER A 1 84 ? -3.365 -7.447 2.529 1.00 97.88 84 SER A C 1
ATOM 633 O O . SER A 1 84 ? -3.368 -6.226 2.340 1.00 97.88 84 SER A O 1
ATOM 635 N N . LYS A 1 85 ? -2.441 -8.234 1.981 1.00 96.75 85 LYS A N 1
ATOM 636 C CA . LYS A 1 85 ? -1.369 -7.764 1.088 1.00 96.75 85 LYS A CA 1
ATOM 637 C C . LYS A 1 85 ? -1.822 -6.921 -0.109 1.00 96.75 85 LYS A C 1
ATOM 639 O O . LYS A 1 85 ? -0.991 -6.288 -0.765 1.00 96.75 85 LYS A O 1
ATOM 644 N N . ASN A 1 86 ? -3.110 -6.972 -0.461 1.00 97.06 86 ASN A N 1
ATOM 645 C CA . ASN A 1 86 ? -3.698 -6.193 -1.552 1.00 97.06 86 ASN A CA 1
ATOM 646 C C . ASN A 1 86 ? -4.111 -4.783 -1.113 1.00 97.06 86 ASN A C 1
ATOM 648 O O . ASN A 1 86 ? -4.445 -3.966 -1.964 1.00 97.06 86 ASN A O 1
ATOM 652 N N . ASN A 1 87 ? -4.101 -4.498 0.189 1.00 98.31 87 ASN A N 1
ATOM 653 C CA . ASN A 1 87 ? -4.467 -3.210 0.772 1.00 98.31 87 ASN A CA 1
ATOM 654 C C . ASN A 1 87 ? -3.262 -2.272 0.945 1.00 98.31 87 ASN A C 1
ATOM 656 O O . ASN A 1 87 ? -3.451 -1.112 1.307 1.00 98.31 87 ASN A O 1
ATOM 660 N N . ASN A 1 88 ? -2.048 -2.730 0.625 1.00 98.38 88 ASN A N 1
ATOM 661 C CA . ASN A 1 88 ? -0.850 -1.902 0.529 1.00 98.38 88 ASN A CA 1
ATOM 662 C C . ASN A 1 88 ? -0.124 -2.155 -0.803 1.00 98.38 88 ASN A C 1
ATOM 664 O O . ASN A 1 88 ? 0.228 -3.289 -1.150 1.00 98.38 88 ASN A O 1
ATOM 668 N N . VAL A 1 89 ? 0.066 -1.091 -1.579 1.00 98.44 89 VAL A N 1
ATOM 669 C CA . VAL A 1 89 ? 0.767 -1.126 -2.866 1.00 98.44 89 VAL A CA 1
ATOM 670 C C . VAL A 1 89 ? 1.819 -0.032 -2.867 1.00 98.44 89 VAL A C 1
ATOM 672 O O . VAL A 1 89 ? 1.515 1.120 -2.576 1.00 98.44 89 VAL A O 1
ATOM 675 N N . THR A 1 90 ? 3.041 -0.394 -3.242 1.00 98.62 90 THR A N 1
ATOM 676 C CA . THR A 1 90 ? 4.174 0.528 -3.320 1.00 98.62 90 THR A CA 1
ATOM 677 C C . THR A 1 90 ? 4.567 0.775 -4.776 1.00 98.62 90 THR A C 1
ATOM 679 O O . THR A 1 90 ? 4.323 -0.075 -5.646 1.00 98.62 90 THR A O 1
ATOM 682 N N . THR A 1 91 ? 5.229 1.899 -5.063 1.00 98.75 91 THR A N 1
ATOM 683 C CA . THR A 1 91 ? 5.870 2.120 -6.372 1.00 98.75 91 THR A CA 1
ATOM 684 C C . THR A 1 91 ? 6.829 0.971 -6.695 1.00 98.75 91 THR A C 1
ATOM 686 O O . THR A 1 91 ? 6.789 0.430 -7.800 1.00 98.75 91 THR A O 1
ATOM 689 N N . GLY A 1 92 ? 7.630 0.530 -5.720 1.00 98.50 92 GLY A N 1
ATOM 690 C CA . GLY A 1 92 ? 8.547 -0.604 -5.867 1.00 98.50 92 GLY A CA 1
ATOM 691 C C . GLY A 1 92 ? 7.877 -1.874 -6.386 1.00 98.50 92 GLY A C 1
ATOM 692 O O . GLY A 1 92 ? 8.342 -2.480 -7.351 1.00 98.50 92 GLY A O 1
ATOM 693 N N . LYS A 1 93 ? 6.738 -2.243 -5.796 1.00 98.12 93 LYS A N 1
ATOM 694 C CA . LYS A 1 93 ? 5.954 -3.427 -6.170 1.00 98.12 93 LYS A CA 1
ATOM 695 C C . LYS A 1 93 ? 5.375 -3.322 -7.583 1.00 98.12 93 LYS A C 1
ATOM 697 O O . LYS A 1 93 ? 5.372 -4.315 -8.314 1.00 98.12 93 LYS A O 1
ATOM 702 N N . ILE A 1 94 ? 4.919 -2.132 -7.987 1.00 98.56 94 ILE A N 1
ATOM 703 C CA . ILE A 1 94 ? 4.434 -1.876 -9.353 1.00 98.56 94 ILE A CA 1
ATOM 704 C C . ILE A 1 94 ? 5.577 -2.054 -10.355 1.00 98.56 94 ILE A C 1
ATOM 706 O O . ILE A 1 94 ? 5.457 -2.863 -11.275 1.00 98.56 94 ILE A O 1
ATOM 710 N N . TYR A 1 95 ? 6.704 -1.368 -10.146 1.00 98.62 95 TYR A N 1
ATOM 711 C CA . TYR A 1 95 ? 7.859 -1.459 -11.044 1.00 98.62 95 TYR A CA 1
ATOM 712 C C . TYR A 1 95 ? 8.414 -2.881 -11.114 1.00 98.62 95 TYR A C 1
ATOM 714 O O . TYR A 1 95 ? 8.681 -3.374 -12.207 1.00 98.62 95 TYR A O 1
ATOM 722 N N . TRP A 1 96 ? 8.524 -3.576 -9.979 1.00 98.25 96 TRP A N 1
ATOM 723 C CA . TRP A 1 96 ? 8.939 -4.976 -9.941 1.00 98.25 96 TRP A CA 1
ATOM 724 C C . TRP A 1 96 ? 8.033 -5.865 -10.798 1.00 98.25 96 TRP A C 1
ATOM 726 O O . TRP A 1 96 ? 8.524 -6.665 -11.596 1.00 98.25 96 TRP A O 1
ATOM 736 N N . SER A 1 97 ? 6.712 -5.704 -10.677 1.00 98.31 97 SER A N 1
ATOM 737 C CA . SER A 1 97 ? 5.728 -6.457 -11.460 1.00 98.31 97 SER A CA 1
ATOM 738 C C . SER A 1 97 ? 5.857 -6.173 -12.958 1.00 98.31 97 SER A C 1
ATOM 740 O O . SER A 1 97 ? 5.973 -7.112 -13.747 1.00 98.31 97 SER A O 1
ATOM 742 N N . VAL A 1 98 ? 5.902 -4.896 -13.350 1.00 98.62 98 VAL A N 1
ATOM 743 C CA . VAL A 1 98 ? 6.024 -4.477 -14.755 1.00 98.62 98 VAL A CA 1
ATOM 744 C C . VAL A 1 98 ? 7.332 -4.991 -15.359 1.00 98.62 98 VAL A C 1
ATOM 746 O O . VAL A 1 98 ? 7.306 -5.678 -16.376 1.00 98.62 98 VAL A O 1
ATOM 749 N N . LEU A 1 99 ? 8.472 -4.762 -14.707 1.00 98.56 99 LEU A N 1
ATOM 750 C CA . LEU A 1 99 ? 9.773 -5.221 -15.203 1.00 98.56 99 LEU A CA 1
ATOM 751 C C . LEU A 1 99 ? 9.855 -6.752 -15.279 1.00 98.56 99 LEU A C 1
ATOM 753 O O . LEU A 1 99 ? 10.394 -7.298 -16.239 1.00 98.56 99 LEU A O 1
ATOM 757 N N . SER A 1 100 ? 9.270 -7.464 -14.313 1.00 98.56 100 SER A N 1
ATOM 758 C CA . SER A 1 100 ? 9.231 -8.930 -14.338 1.00 98.56 100 SER A CA 1
ATOM 759 C C . SER A 1 100 ? 8.415 -9.472 -15.515 1.00 98.56 100 SER A C 1
ATOM 761 O O . SER A 1 100 ? 8.817 -10.453 -16.138 1.00 98.56 100 SER A O 1
ATOM 763 N N . LYS A 1 101 ? 7.273 -8.848 -15.832 1.00 98.62 101 LYS A N 1
ATOM 764 C CA . LYS A 1 101 ? 6.450 -9.197 -17.003 1.00 98.62 101 LYS A CA 1
ATOM 765 C C . LYS A 1 101 ? 7.183 -8.913 -18.308 1.00 98.62 101 LYS A C 1
ATOM 767 O O . LYS A 1 101 ? 7.172 -9.732 -19.224 1.00 98.62 101 LYS A O 1
ATOM 772 N N . GLU A 1 102 ? 7.874 -7.780 -18.361 1.00 98.62 102 GLU A N 1
ATOM 773 C CA . GLU A 1 102 ? 8.669 -7.377 -19.514 1.00 98.62 102 GLU A CA 1
ATOM 774 C C . GLU A 1 102 ? 9.793 -8.373 -19.804 1.00 98.62 102 GLU A C 1
ATOM 776 O O . GLU A 1 102 ? 9.879 -8.882 -20.920 1.00 98.62 102 GLU A O 1
ATOM 781 N N . ARG A 1 103 ? 10.558 -8.780 -18.787 1.00 98.38 103 ARG A N 1
ATOM 782 C CA . ARG A 1 103 ? 11.604 -9.805 -18.930 1.00 98.38 103 ARG A CA 1
ATOM 783 C C . ARG A 1 103 ? 11.077 -11.189 -19.323 1.00 98.38 103 ARG A C 1
ATOM 785 O O . ARG A 1 103 ? 11.829 -11.969 -19.900 1.00 98.38 103 ARG A O 1
ATOM 792 N N . ARG A 1 104 ? 9.804 -11.499 -19.051 1.00 98.50 104 ARG A N 1
ATOM 793 C CA . ARG A 1 104 ? 9.129 -12.724 -19.527 1.00 98.50 104 ARG A CA 1
ATOM 794 C C . ARG A 1 104 ? 8.553 -12.600 -20.941 1.00 98.50 104 ARG A C 1
ATOM 796 O O . ARG A 1 104 ? 7.971 -13.558 -21.440 1.00 98.50 104 ARG A O 1
ATOM 803 N N . GLY A 1 105 ? 8.706 -11.445 -21.589 1.00 98.19 105 GLY A N 1
ATOM 804 C CA . GLY A 1 105 ? 8.178 -11.192 -22.927 1.00 98.19 105 GLY A CA 1
ATOM 805 C C . GLY A 1 105 ? 6.667 -10.952 -22.969 1.00 98.19 105 GLY A C 1
ATOM 806 O O . GLY A 1 105 ? 6.090 -10.983 -24.053 1.00 98.19 105 GLY A O 1
ATOM 807 N N . GLU A 1 106 ? 6.007 -10.682 -21.835 1.00 98.50 106 GLU A N 1
ATOM 808 C CA . GLU A 1 106 ? 4.543 -10.504 -21.781 1.00 98.50 106 GLU A CA 1
ATOM 809 C C . GLU A 1 106 ? 4.054 -9.248 -22.520 1.00 98.50 106 GLU A C 1
ATOM 811 O O . GLU A 1 106 ? 2.885 -9.169 -22.888 1.00 98.50 106 GLU A O 1
ATOM 816 N N . PHE A 1 107 ? 4.943 -8.285 -22.788 1.00 98.31 107 PHE A N 1
ATOM 817 C CA . PHE A 1 107 ? 4.641 -7.100 -23.600 1.00 98.31 107 PHE A CA 1
ATOM 818 C C . PHE A 1 107 ? 4.977 -7.270 -25.092 1.00 98.31 107 PHE A C 1
ATOM 820 O O . PHE A 1 107 ? 4.928 -6.302 -25.845 1.00 98.31 107 PHE A O 1
ATOM 827 N N . LEU A 1 108 ? 5.308 -8.492 -25.534 1.00 97.88 108 LEU A N 1
ATOM 828 C CA . LEU A 1 108 ? 5.394 -8.887 -26.949 1.00 97.88 108 LEU A CA 1
ATOM 829 C C . LEU A 1 108 ? 6.317 -8.000 -27.813 1.00 97.88 108 LEU A C 1
ATOM 831 O O . LEU A 1 108 ? 6.022 -7.720 -28.972 1.00 97.88 108 LEU A O 1
ATOM 835 N N . GLY A 1 109 ? 7.441 -7.553 -27.242 1.00 96.62 109 GLY A N 1
ATOM 836 C CA . GLY A 1 109 ? 8.428 -6.702 -27.921 1.00 96.62 109 GLY A CA 1
ATOM 837 C C . GLY A 1 109 ? 8.060 -5.215 -27.994 1.00 96.62 109 GLY A C 1
ATOM 838 O O . GLY A 1 109 ? 8.793 -4.443 -28.610 1.00 96.62 109 GLY A O 1
ATOM 839 N N . GLY A 1 110 ? 6.951 -4.803 -27.375 1.00 97.75 110 GLY A N 1
ATOM 840 C CA . GLY A 1 110 ? 6.563 -3.401 -27.265 1.00 97.75 110 GLY A CA 1
ATOM 841 C C . GLY A 1 110 ? 7.463 -2.599 -26.320 1.00 97.75 110 GLY A C 1
ATOM 842 O O . GLY A 1 110 ? 8.027 -3.129 -25.361 1.00 97.75 110 GLY A O 1
ATOM 843 N N . THR A 1 111 ? 7.565 -1.292 -26.569 1.00 98.19 111 THR A N 1
ATOM 844 C CA . THR A 1 111 ? 8.236 -0.359 -25.656 1.00 98.19 111 THR A CA 1
ATOM 845 C C . THR A 1 111 ? 7.416 -0.210 -24.379 1.00 98.19 111 THR A C 1
ATOM 847 O O . THR A 1 111 ? 6.328 0.362 -24.404 1.00 98.19 111 THR A O 1
ATOM 850 N N . VAL A 1 112 ? 7.952 -0.675 -23.251 1.00 98.38 112 VAL A N 1
ATOM 851 C CA . VAL A 1 112 ? 7.316 -0.507 -21.939 1.00 98.38 112 VAL A CA 1
ATOM 852 C C . VAL A 1 112 ? 7.529 0.917 -21.424 1.00 98.38 112 VAL A C 1
ATOM 854 O O . VAL A 1 112 ? 8.635 1.454 -21.461 1.00 98.38 112 VAL A O 1
ATOM 857 N N . GLN A 1 113 ? 6.452 1.542 -20.957 1.00 98.38 113 GLN A N 1
ATOM 858 C CA . GLN A 1 113 ? 6.376 2.956 -20.573 1.00 98.38 113 GLN A CA 1
ATOM 859 C C . GLN A 1 113 ? 5.465 3.129 -19.359 1.00 98.38 113 GLN A C 1
ATOM 861 O O . GLN A 1 113 ? 4.531 2.352 -19.205 1.00 98.38 113 GLN A O 1
ATOM 866 N N . VAL A 1 114 ? 5.671 4.200 -18.582 1.00 98.00 114 VAL A N 1
ATOM 867 C CA . VAL A 1 114 ? 4.862 4.542 -17.388 1.00 98.00 114 VAL A CA 1
ATOM 868 C C . VAL A 1 114 ? 3.361 4.653 -17.687 1.00 98.00 114 VAL A C 1
ATOM 870 O O . VAL A 1 114 ? 2.534 4.368 -16.834 1.00 98.00 114 VAL A O 1
ATOM 873 N N . ILE A 1 115 ? 3.002 5.097 -18.890 1.00 97.56 115 ILE A N 1
ATOM 874 C CA . ILE A 1 115 ? 1.629 5.066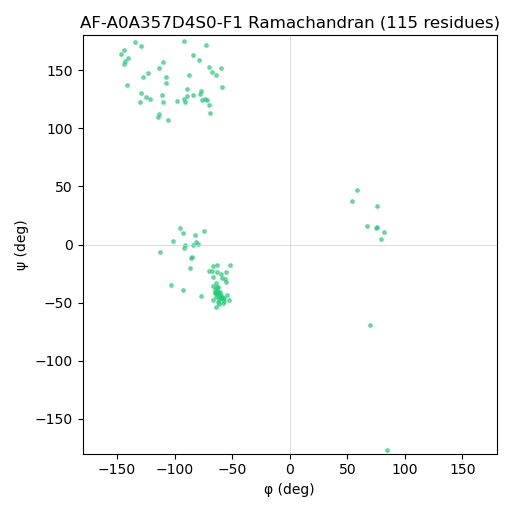 -19.394 1.00 97.56 115 ILE A CA 1
ATOM 875 C C . ILE A 1 115 ? 1.689 4.299 -20.719 1.00 97.56 115 ILE A C 1
ATOM 877 O O . ILE A 1 115 ? 2.493 4.690 -21.568 1.00 97.56 115 ILE A O 1
ATOM 881 N N . PRO A 1 116 ? 0.888 3.242 -20.944 1.00 96.69 116 PRO A N 1
ATOM 882 C CA . PRO A 1 116 ? -0.210 2.735 -20.109 1.00 96.69 116 PRO A CA 1
ATOM 883 C C . PRO A 1 116 ? 0.128 1.492 -19.255 1.00 96.69 116 PRO A C 1
ATOM 885 O O . PRO A 1 116 ? -0.792 0.934 -18.658 1.00 96.69 116 PRO A O 1
ATOM 888 N N . HIS A 1 117 ? 1.377 1.010 -19.289 1.00 96.12 117 HIS A N 1
ATOM 889 C CA . HIS A 1 117 ? 1.787 -0.277 -18.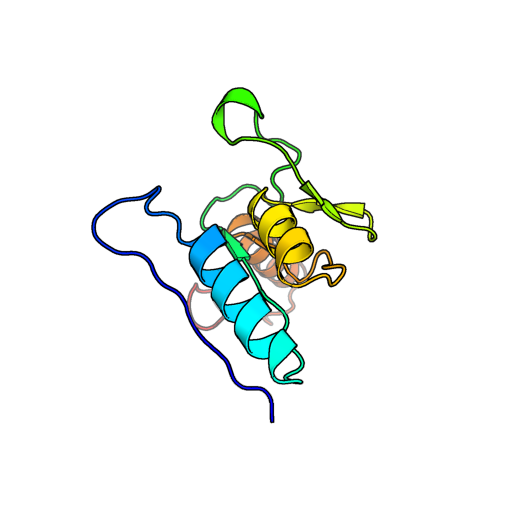704 1.00 96.12 117 HIS A CA 1
ATOM 890 C C . HIS A 1 117 ? 1.873 -0.218 -17.177 1.00 96.12 117 HIS A C 1
ATOM 892 O O . HIS A 1 117 ? 1.507 -1.238 -16.547 1.00 96.12 117 HIS A O 1
#

Mean predicted aligned error: 2.81 Å

pLDDT: mean 96.89, std 2.74, range [81.94, 98.75]

Nearest PDB structures (foldseek):
  5tkv-assembly1_B  TM=9.950E-01  e=3.494E-14  Escherichia coli K-12
  5tkv-assembly1_A  TM=9.954E-01  e=3.731E-14  Escherichia coli K-12
  8fvd-assembly1_A-2  TM=9.959E-01  e=7.194E-14  Escherichia coli
  7mih-assembly1_A  TM=9.712E-01  e=2.057E-13  Homo sapiens
  7mgz-assembly1_F  TM=9.652E-01  e=7.160E-13  Homo sapiens

Sequence (117 aa):
MAKFLFITGGVVSSLGKGITAASIGCLLKSRGVKVTILKLDPYINVDPGTMSPYQHGEVFVTDDGAETDLDLGHYERFIDENLSKNNNVTTGKIYWSVLSKERRGEFLGGTVQVIPH